Protein AF-A0A2X1RKE4-F1 (afdb_monomer_lite)

Foldseek 3Di:
DDDPVPCPVVVVVVCVVVVCVPPVVVVVVVVVVVVVCCVVVCVLVVLLVVQCVVQVVDDVSLLVSLLSSLLSQQQPPVDLVVSLVSSCVPSLVVCVVVPHDSVVVNVSNNVSSVCSCVDPPHPNVVVVVVVVVVVVD

Structure (mmCIF, N/CA/C/O backbone):
data_AF-A0A2X1RKE4-F1
#
_entry.id   AF-A0A2X1RKE4-F1
#
loop_
_atom_site.group_PDB
_atom_site.id
_atom_site.type_symbol
_atom_site.label_atom_id
_atom_site.label_alt_id
_atom_site.label_comp_id
_atom_site.label_asym_id
_atom_site.label_entity_id
_atom_site.label_seq_id
_atom_site.pdbx_PDB_ins_code
_at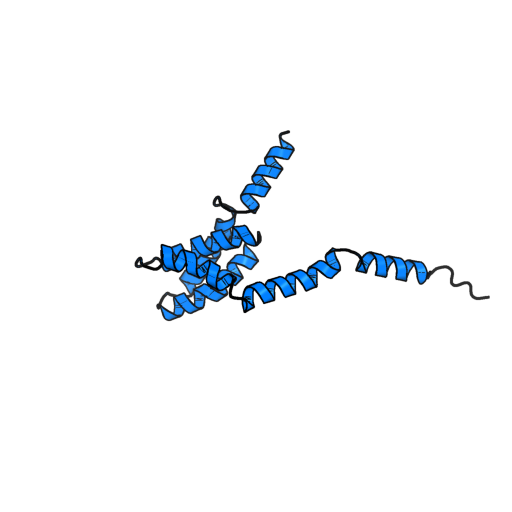om_site.Cartn_x
_atom_site.Cartn_y
_atom_site.Cartn_z
_atom_site.occupancy
_atom_site.B_iso_or_equiv
_atom_site.auth_seq_id
_atom_site.auth_comp_id
_atom_site.auth_asym_id
_atom_site.auth_atom_id
_atom_site.pdbx_PDB_model_num
ATOM 1 N N . MET A 1 1 ? 37.695 -33.183 -38.911 1.00 41.00 1 MET A N 1
ATOM 2 C CA . MET A 1 1 ? 37.524 -31.718 -38.986 1.00 41.00 1 MET A CA 1
ATOM 3 C C . MET A 1 1 ? 36.125 -31.409 -38.466 1.00 41.00 1 MET A C 1
ATOM 5 O O . MET A 1 1 ? 35.165 -31.557 -39.204 1.00 41.00 1 MET A O 1
ATOM 9 N N . LEU A 1 2 ? 36.00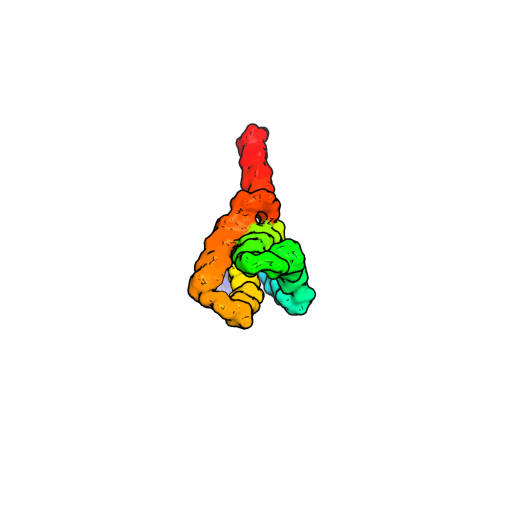0 -31.167 -37.156 1.00 46.75 2 LEU A N 1
ATOM 10 C CA . LEU A 1 2 ? 34.727 -30.919 -36.466 1.00 46.75 2 LEU A CA 1
ATOM 11 C C . LEU A 1 2 ? 34.406 -29.423 -36.562 1.00 46.75 2 LEU A C 1
ATOM 13 O O . LEU A 1 2 ? 34.987 -28.620 -35.839 1.00 46.75 2 LEU A O 1
ATOM 17 N N . HIS A 1 3 ? 33.524 -29.064 -37.490 1.00 53.84 3 HIS A N 1
ATOM 18 C CA . HIS A 1 3 ? 32.997 -27.712 -37.668 1.00 53.84 3 HIS A CA 1
ATOM 19 C C . HIS A 1 3 ? 31.690 -27.607 -36.861 1.00 53.84 3 HIS A C 1
ATOM 21 O O . HIS A 1 3 ? 30.627 -28.029 -37.313 1.00 53.84 3 HIS A O 1
ATOM 27 N N . LEU A 1 4 ? 31.786 -27.142 -35.611 1.00 50.31 4 LEU A N 1
ATOM 28 C CA . LEU A 1 4 ? 30.642 -26.816 -34.749 1.00 50.31 4 LEU A CA 1
ATOM 29 C C . LEU A 1 4 ? 30.201 -25.370 -35.028 1.00 50.31 4 LEU A C 1
ATOM 31 O O . LEU A 1 4 ? 30.387 -24.476 -34.212 1.00 50.31 4 LEU A O 1
ATOM 35 N N . ASP A 1 5 ? 29.602 -25.168 -36.197 1.00 55.16 5 ASP A N 1
ATOM 36 C CA . ASP A 1 5 ? 29.078 -23.884 -36.694 1.00 55.16 5 ASP A CA 1
ATOM 37 C C . ASP A 1 5 ? 27.638 -23.571 -36.239 1.00 55.16 5 ASP A C 1
ATOM 39 O O . ASP A 1 5 ? 26.941 -22.762 -36.845 1.00 55.16 5 ASP A O 1
ATOM 43 N N . PHE A 1 6 ? 27.152 -24.206 -35.167 1.00 57.00 6 PHE A N 1
ATOM 44 C CA . PHE A 1 6 ? 25.767 -24.019 -34.697 1.00 57.00 6 PHE A CA 1
ATOM 45 C C . PHE A 1 6 ? 25.639 -23.343 -33.329 1.00 57.00 6 PHE A C 1
ATOM 47 O O . PHE A 1 6 ? 24.581 -22.804 -33.017 1.00 57.00 6 PHE A O 1
ATOM 54 N N . PHE A 1 7 ? 26.704 -23.303 -32.525 1.00 55.97 7 PHE A N 1
ATOM 55 C CA . PHE A 1 7 ? 26.703 -22.640 -31.218 1.00 55.97 7 PHE A CA 1
ATOM 56 C C . PHE A 1 7 ? 27.731 -21.523 -31.216 1.00 55.97 7 PHE A C 1
ATOM 58 O O . PHE A 1 7 ? 28.821 -21.636 -30.657 1.00 55.97 7 PHE A O 1
ATOM 65 N N . ASN A 1 8 ? 27.377 -20.422 -31.871 1.00 58.56 8 ASN A N 1
ATOM 66 C CA . ASN A 1 8 ? 28.163 -19.206 -31.809 1.00 58.56 8 ASN A CA 1
ATOM 67 C C . ASN A 1 8 ? 28.020 -18.633 -30.387 1.00 58.56 8 ASN A C 1
ATOM 69 O O . ASN A 1 8 ? 27.094 -17.877 -30.092 1.00 58.56 8 ASN A O 1
ATOM 73 N N . ALA A 1 9 ? 28.906 -19.055 -29.479 1.00 62.34 9 ALA A N 1
ATOM 74 C CA . ALA A 1 9 ? 28.943 -18.605 -28.086 1.00 62.34 9 ALA A CA 1
ATOM 75 C C . ALA A 1 9 ? 28.978 -17.072 -27.985 1.00 62.34 9 ALA A C 1
ATOM 77 O O . ALA A 1 9 ? 28.457 -16.511 -27.028 1.00 62.34 9 ALA A O 1
ATOM 78 N N . GLN A 1 10 ? 29.499 -16.402 -29.018 1.00 65.06 10 GLN A N 1
ATOM 79 C CA . GLN A 1 10 ? 29.475 -14.954 -29.177 1.00 65.06 10 GLN A CA 1
ATOM 80 C C . GLN A 1 10 ? 28.049 -14.389 -29.277 1.00 65.06 10 GLN A C 1
ATOM 82 O O . GLN A 1 10 ? 27.746 -13.405 -28.614 1.00 65.06 10 GLN A O 1
ATOM 87 N N . ILE A 1 11 ? 27.161 -15.019 -30.058 1.00 68.38 11 ILE A N 1
ATOM 88 C CA . ILE A 1 11 ? 25.763 -14.586 -30.237 1.00 68.38 11 ILE A CA 1
ATOM 89 C C . ILE A 1 11 ? 24.952 -14.886 -28.974 1.00 68.38 11 ILE A C 1
ATOM 91 O O . ILE A 1 11 ? 24.157 -14.054 -28.548 1.00 68.38 11 ILE A O 1
ATOM 95 N N . LEU A 1 12 ? 25.187 -16.038 -28.336 1.00 66.38 12 LEU A N 1
ATOM 96 C CA . LEU A 1 12 ? 24.545 -16.383 -27.065 1.00 66.38 12 LEU A CA 1
ATOM 97 C C . LEU A 1 12 ? 24.990 -15.434 -25.941 1.00 66.38 12 LEU A C 1
ATOM 99 O O . LEU A 1 12 ? 24.152 -14.946 -25.191 1.00 66.38 12 LEU A O 1
ATOM 103 N N . ALA A 1 13 ? 26.287 -15.122 -25.858 1.00 65.12 13 ALA A N 1
ATOM 104 C CA . ALA A 1 13 ? 26.824 -14.147 -24.915 1.00 65.12 13 ALA A CA 1
ATOM 105 C C . ALA A 1 13 ? 26.321 -12.729 -25.218 1.00 65.12 13 ALA A C 1
ATOM 107 O O . ALA A 1 13 ? 25.952 -12.025 -24.290 1.00 65.12 13 ALA A O 1
ATOM 108 N N . GLN A 1 14 ? 26.216 -12.316 -26.486 1.00 63.12 14 GLN A N 1
ATOM 109 C CA . GLN A 1 14 ? 25.636 -11.018 -26.856 1.00 63.12 14 GLN A CA 1
ATOM 110 C C . GLN A 1 14 ? 24.141 -10.922 -26.552 1.00 63.12 14 GLN A C 1
ATOM 112 O O . GLN A 1 14 ? 23.697 -9.868 -26.112 1.00 63.12 14 GLN A O 1
ATOM 117 N N . GLN A 1 15 ? 23.365 -11.987 -26.760 1.00 64.88 15 GLN A N 1
ATOM 118 C CA . GLN A 1 15 ? 21.939 -12.038 -26.421 1.00 64.88 15 GLN A CA 1
ATOM 119 C C . GLN A 1 15 ? 21.720 -12.094 -24.905 1.00 64.88 15 GLN A C 1
ATOM 121 O O . GLN A 1 15 ? 20.807 -11.448 -24.405 1.00 64.88 15 GLN A O 1
ATOM 126 N N . LEU A 1 16 ? 22.579 -12.795 -24.159 1.00 64.19 16 LEU A N 1
ATOM 127 C CA . LEU A 1 16 ? 22.568 -12.792 -22.694 1.00 64.19 16 LEU A CA 1
ATOM 128 C C . LEU A 1 16 ? 22.992 -11.442 -22.119 1.00 64.19 16 LEU A C 1
ATOM 130 O O . LEU A 1 16 ? 22.361 -10.973 -21.181 1.00 64.19 16 LEU A O 1
ATOM 134 N N . VAL A 1 17 ? 24.015 -10.799 -22.685 1.00 66.31 17 VAL A N 1
ATOM 135 C CA . VAL A 1 17 ? 24.456 -9.461 -22.272 1.00 66.31 17 VAL A CA 1
ATOM 136 C C . VAL A 1 17 ? 23.416 -8.415 -22.661 1.00 66.31 17 VAL A C 1
ATOM 138 O O . VAL A 1 17 ? 23.046 -7.631 -21.808 1.00 66.31 17 VAL A O 1
ATOM 141 N N . SER A 1 18 ? 22.853 -8.449 -23.872 1.00 62.84 18 SER A N 1
ATOM 142 C CA . SER A 1 18 ? 21.766 -7.536 -24.285 1.00 62.84 18 SER A CA 1
ATOM 143 C C . SER A 1 18 ? 20.460 -7.800 -23.529 1.00 62.84 18 SER A C 1
ATOM 145 O O . SER A 1 18 ? 19.674 -6.887 -23.301 1.00 62.84 18 SER A O 1
ATOM 147 N N . GLY A 1 19 ? 20.222 -9.049 -23.121 1.00 59.56 19 GLY A N 1
ATOM 148 C CA . GLY A 1 19 ? 19.139 -9.423 -22.220 1.00 59.56 19 GLY A CA 1
ATOM 149 C C . GLY A 1 19 ? 19.376 -8.891 -20.808 1.00 59.56 19 GLY A C 1
ATOM 150 O O . GLY A 1 19 ? 18.464 -8.321 -20.226 1.00 59.56 19 GLY A O 1
ATOM 151 N N . ALA A 1 20 ? 20.596 -9.000 -20.277 1.00 59.06 20 ALA A N 1
ATOM 152 C CA . ALA A 1 20 ? 20.992 -8.444 -18.981 1.00 59.06 20 ALA A CA 1
ATOM 153 C C . ALA A 1 20 ? 21.042 -6.905 -18.967 1.00 59.06 20 ALA A C 1
ATOM 155 O O . ALA A 1 20 ? 20.785 -6.303 -17.928 1.00 59.06 20 ALA A O 1
ATOM 156 N N . ASP A 1 21 ? 21.297 -6.282 -20.118 1.00 56.06 21 ASP A N 1
ATOM 157 C CA . ASP A 1 21 ? 21.187 -4.837 -20.356 1.00 56.06 21 ASP A CA 1
ATOM 158 C C . ASP A 1 21 ? 19.721 -4.392 -20.541 1.00 56.06 21 ASP A C 1
ATOM 160 O O . ASP A 1 21 ? 19.415 -3.210 -20.709 1.00 56.06 21 ASP A O 1
ATOM 164 N N . SER A 1 22 ? 18.767 -5.332 -20.486 1.00 57.16 22 SER A N 1
ATOM 165 C CA . SER A 1 22 ? 17.352 -4.998 -20.424 1.00 57.16 22 SER A CA 1
ATOM 166 C C . SER A 1 22 ? 17.054 -4.350 -19.079 1.00 57.16 22 SER A C 1
ATOM 168 O O . SER A 1 22 ? 17.147 -4.980 -18.023 1.00 57.16 22 SER A O 1
ATOM 170 N N . PHE A 1 23 ? 16.610 -3.096 -19.132 1.00 59.62 23 PHE A N 1
ATOM 171 C CA . PHE A 1 23 ? 16.166 -2.288 -17.993 1.00 59.62 23 PHE A CA 1
ATOM 172 C C . PHE A 1 23 ? 15.255 -3.062 -17.016 1.00 59.62 23 PHE A C 1
ATOM 174 O O . PHE A 1 23 ? 15.274 -2.804 -15.817 1.00 59.62 23 PHE A O 1
ATOM 181 N N . SER A 1 24 ? 14.507 -4.062 -17.503 1.00 63.41 24 SER A N 1
ATOM 182 C CA . SER A 1 24 ? 13.646 -4.931 -16.689 1.00 63.41 24 SER A CA 1
ATOM 183 C C . SER A 1 24 ? 14.397 -5.813 -15.682 1.00 63.41 24 SER A C 1
ATOM 185 O O . SER A 1 24 ? 13.908 -6.002 -14.571 1.00 63.41 24 SER A O 1
ATOM 187 N N . LEU A 1 25 ? 15.577 -6.346 -16.025 1.00 66.62 25 LEU A N 1
ATOM 188 C CA . LEU A 1 25 ? 16.335 -7.242 -15.138 1.00 66.62 25 LEU A CA 1
ATOM 189 C C . LEU A 1 25 ? 17.002 -6.489 -13.981 1.00 66.62 25 LEU A C 1
ATOM 191 O O . LEU A 1 25 ? 17.060 -7.018 -12.874 1.00 66.62 25 LEU A O 1
ATOM 195 N N . MET A 1 26 ? 17.424 -5.238 -14.202 1.00 74.19 26 MET A N 1
ATOM 196 C CA . MET A 1 26 ? 17.843 -4.335 -13.121 1.00 74.19 26 MET A CA 1
ATOM 197 C C . MET A 1 26 ? 16.656 -3.722 -12.367 1.00 74.19 26 MET A C 1
ATOM 199 O O . MET A 1 26 ? 16.765 -3.470 -11.168 1.00 74.19 26 MET A O 1
ATOM 203 N N . ALA A 1 27 ?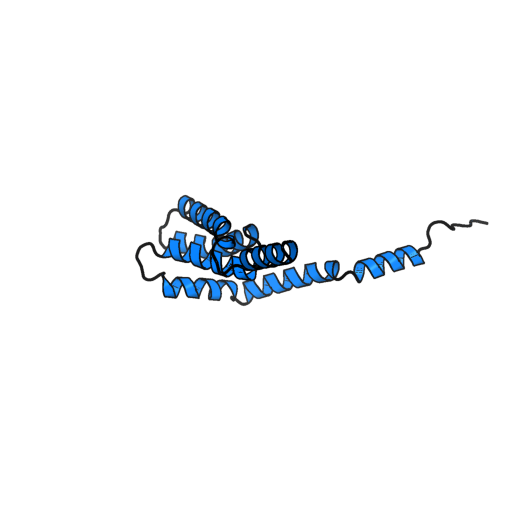 15.508 -3.515 -13.017 1.00 74.62 27 ALA A N 1
ATOM 204 C CA . ALA A 1 27 ? 14.333 -2.953 -12.357 1.00 74.62 27 ALA A CA 1
ATOM 205 C C . ALA A 1 27 ? 13.851 -3.825 -11.188 1.00 74.62 27 ALA A C 1
ATOM 207 O O . ALA A 1 27 ? 13.509 -3.281 -10.146 1.00 74.62 27 ALA A O 1
ATOM 208 N N . ILE A 1 28 ? 13.873 -5.156 -11.314 1.00 80.31 28 ILE A N 1
ATOM 209 C CA . ILE A 1 28 ? 13.420 -6.079 -10.255 1.00 80.31 28 ILE A CA 1
ATOM 210 C C . ILE A 1 28 ? 14.160 -5.849 -8.917 1.00 80.31 28 ILE A C 1
ATOM 212 O O . ILE A 1 28 ? 13.491 -5.557 -7.923 1.00 80.31 28 ILE A O 1
ATOM 216 N N . PRO A 1 29 ? 15.505 -5.932 -8.839 1.00 81.25 29 PRO A N 1
ATOM 217 C CA . PRO A 1 29 ? 16.223 -5.690 -7.590 1.00 81.25 29 PRO A CA 1
ATOM 218 C C . PRO A 1 29 ? 16.089 -4.245 -7.094 1.00 81.25 29 PRO A C 1
ATOM 220 O O . PRO A 1 29 ? 15.979 -4.043 -5.887 1.00 81.25 29 PRO A O 1
ATOM 223 N N . PHE A 1 30 ? 16.030 -3.245 -7.984 1.00 78.88 30 PHE A N 1
ATOM 224 C CA . PHE A 1 30 ? 15.788 -1.857 -7.572 1.00 78.88 30 PHE A CA 1
ATOM 225 C C . PHE A 1 30 ? 14.383 -1.645 -6.990 1.00 78.88 30 PHE A C 1
ATOM 227 O O . PHE A 1 30 ? 14.250 -0.917 -6.010 1.00 78.88 30 PHE A O 1
ATOM 234 N N . PHE A 1 31 ? 13.348 -2.301 -7.524 1.00 75.50 31 PHE A N 1
ATOM 235 C CA . PHE A 1 31 ? 11.990 -2.261 -6.970 1.00 75.50 31 PHE A CA 1
ATOM 236 C C . PHE A 1 31 ? 11.908 -2.943 -5.605 1.00 75.50 31 PHE A C 1
ATOM 238 O O . PHE A 1 31 ? 11.253 -2.415 -4.709 1.00 75.50 31 PHE A O 1
ATOM 245 N N . ILE A 1 32 ? 12.595 -4.075 -5.423 1.00 81.94 32 ILE A N 1
ATOM 246 C CA . ILE A 1 32 ? 12.678 -4.753 -4.121 1.00 81.94 32 ILE A CA 1
ATOM 247 C C . ILE A 1 32 ? 13.389 -3.850 -3.109 1.00 81.94 32 ILE A C 1
ATOM 249 O O . ILE A 1 32 ? 12.857 -3.608 -2.032 1.00 81.94 32 ILE A O 1
ATOM 253 N N . LEU A 1 33 ? 14.541 -3.278 -3.475 1.00 82.69 33 LEU A N 1
ATOM 254 C CA . LEU A 1 33 ? 15.287 -2.359 -2.614 1.00 82.69 33 LEU A CA 1
ATOM 255 C C . LEU A 1 33 ? 14.464 -1.110 -2.261 1.00 82.69 33 LEU A C 1
ATOM 257 O O . LEU A 1 33 ? 14.431 -0.701 -1.104 1.00 82.69 33 LEU A O 1
ATOM 261 N N . ALA A 1 34 ? 13.777 -0.515 -3.239 1.00 77.75 34 ALA A N 1
ATOM 262 C CA . ALA A 1 34 ? 12.892 0.623 -3.017 1.00 77.75 34 ALA A CA 1
ATOM 263 C C . ALA A 1 34 ? 11.721 0.257 -2.092 1.00 77.75 34 ALA A C 1
ATOM 265 O O . ALA A 1 34 ? 11.392 1.036 -1.201 1.00 77.75 34 ALA A O 1
ATOM 266 N N . GLY A 1 35 ? 11.137 -0.935 -2.256 1.00 68.69 35 GLY A N 1
ATOM 267 C CA . GLY A 1 35 ? 10.102 -1.469 -1.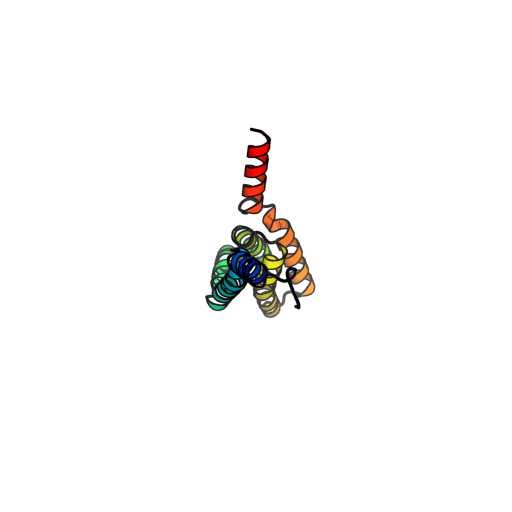371 1.00 68.69 35 GLY A CA 1
ATOM 268 C C . GLY A 1 35 ? 10.596 -1.648 0.065 1.00 68.69 35 GLY A C 1
ATOM 269 O O . GLY A 1 35 ? 9.937 -1.191 1.002 1.00 68.69 35 GLY A O 1
ATOM 270 N N . GLU A 1 36 ? 11.790 -2.219 0.239 1.00 76.75 36 GLU A N 1
ATOM 271 C CA . GLU A 1 36 ? 12.430 -2.393 1.545 1.00 76.75 36 GLU A CA 1
ATOM 272 C C . GLU A 1 36 ? 12.712 -1.034 2.203 1.00 76.75 36 GLU A C 1
ATOM 274 O O . GLU A 1 36 ? 12.349 -0.825 3.356 1.00 76.75 36 GLU A O 1
ATOM 279 N N . ILE A 1 37 ? 13.248 -0.059 1.455 1.00 79.12 37 ILE A N 1
ATOM 280 C CA . ILE A 1 37 ? 13.473 1.318 1.929 1.00 79.12 37 ILE A CA 1
ATOM 281 C C . ILE A 1 37 ? 12.151 1.996 2.318 1.00 79.12 37 ILE A C 1
ATOM 283 O O . ILE A 1 37 ? 12.102 2.731 3.303 1.00 79.12 37 ILE A O 1
ATOM 287 N N . MET A 1 38 ? 11.059 1.757 1.590 1.00 72.44 38 MET A N 1
ATOM 288 C CA . MET A 1 38 ? 9.746 2.332 1.907 1.00 72.44 38 MET A CA 1
ATOM 289 C C . MET A 1 38 ? 9.132 1.733 3.183 1.00 72.44 38 MET A C 1
ATOM 291 O O . MET A 1 38 ? 8.360 2.405 3.885 1.00 72.44 38 MET A O 1
ATOM 295 N N . ASN A 1 39 ? 9.470 0.476 3.482 1.00 70.06 39 ASN A N 1
ATOM 296 C CA . ASN A 1 39 ? 9.032 -0.247 4.670 1.00 70.06 39 ASN A CA 1
ATOM 297 C C . ASN A 1 39 ? 9.897 0.095 5.903 1.00 70.06 39 ASN A C 1
ATOM 299 O O . ASN A 1 39 ? 9.366 0.567 6.912 1.00 70.06 39 ASN A O 1
ATOM 303 N N . GLU A 1 40 ? 11.223 -0.048 5.799 1.00 71.31 40 GLU A N 1
ATOM 304 C CA . GLU A 1 40 ? 12.227 0.280 6.831 1.00 71.31 40 GLU A CA 1
ATOM 305 C C . GLU A 1 40 ? 12.284 1.785 7.123 1.00 71.31 40 GLU A C 1
ATOM 307 O O . GLU A 1 40 ? 12.285 2.209 8.279 1.00 71.31 40 GLU A O 1
ATOM 312 N N . GLY A 1 41 ? 12.229 2.624 6.085 1.00 70.62 41 GLY A N 1
ATOM 313 C CA . GLY A 1 41 ? 12.253 4.085 6.201 1.00 70.62 41 GLY A CA 1
ATOM 314 C C . GLY A 1 41 ? 11.009 4.681 6.867 1.00 70.62 41 GLY A C 1
ATOM 315 O O . GLY A 1 41 ? 10.923 5.896 7.059 1.00 70.62 41 GLY A O 1
ATOM 316 N N . GLY A 1 42 ? 10.017 3.854 7.215 1.00 71.81 42 GLY A N 1
ATOM 317 C CA . GLY A 1 42 ? 8.813 4.275 7.928 1.00 71.81 42 GLY A CA 1
ATOM 318 C C . GLY A 1 42 ? 7.914 5.209 7.117 1.00 71.81 42 GLY A C 1
ATOM 319 O O . GLY A 1 42 ? 6.997 5.815 7.675 1.00 71.81 42 GLY A O 1
ATOM 320 N N . LEU A 1 43 ? 8.148 5.325 5.809 1.00 73.00 43 LEU A N 1
ATOM 321 C CA . LEU A 1 43 ? 7.385 6.184 4.909 1.00 73.00 43 LEU A CA 1
ATOM 322 C C . LEU A 1 43 ? 5.937 5.692 4.820 1.00 73.00 43 LEU A C 1
ATOM 324 O O . LEU A 1 43 ? 5.001 6.465 5.010 1.00 73.00 43 LEU A O 1
ATOM 328 N N . SER A 1 44 ? 5.771 4.374 4.709 1.00 70.50 44 SER A N 1
ATOM 329 C CA . SER A 1 44 ? 4.474 3.698 4.778 1.00 70.50 44 SER A CA 1
ATOM 330 C C . SER A 1 44 ? 3.733 3.981 6.098 1.00 70.50 44 SER A C 1
ATOM 332 O O . SER A 1 44 ? 2.537 4.267 6.089 1.00 70.50 44 SER A O 1
ATOM 334 N N . LYS A 1 45 ? 4.443 4.016 7.238 1.00 73.56 45 LYS A N 1
ATOM 335 C CA . LYS A 1 45 ? 3.851 4.387 8.539 1.00 73.56 45 LYS A CA 1
ATOM 336 C C . LYS A 1 45 ? 3.440 5.859 8.580 1.00 73.56 45 LYS A C 1
ATOM 338 O O . LYS A 1 45 ? 2.340 6.158 9.028 1.00 73.56 45 LYS A O 1
ATOM 343 N N . ARG A 1 46 ? 4.283 6.777 8.087 1.00 77.06 46 ARG A N 1
ATOM 344 C CA . ARG A 1 46 ? 3.980 8.222 8.027 1.00 77.06 46 ARG A CA 1
ATOM 345 C C . ARG A 1 46 ? 2.764 8.529 7.153 1.00 77.06 46 ARG A C 1
ATOM 347 O O . ARG A 1 46 ? 1.976 9.401 7.510 1.00 77.06 46 ARG A O 1
ATOM 354 N N . ILE A 1 47 ? 2.596 7.800 6.050 1.00 75.56 47 ILE A N 1
ATOM 355 C CA . ILE A 1 47 ? 1.432 7.930 5.166 1.00 75.56 47 ILE A CA 1
ATOM 356 C C . ILE A 1 47 ? 0.140 7.545 5.892 1.00 75.56 47 ILE A C 1
ATOM 358 O O . ILE A 1 47 ? -0.863 8.228 5.724 1.00 75.56 47 ILE A O 1
ATOM 362 N N . ILE A 1 48 ? 0.162 6.506 6.731 1.00 76.50 48 ILE A N 1
ATOM 363 C CA . ILE A 1 48 ? -1.001 6.070 7.527 1.00 76.50 48 ILE A CA 1
ATOM 364 C C . ILE A 1 48 ? -1.236 6.985 8.746 1.00 76.50 48 ILE A C 1
ATOM 366 O O . ILE A 1 48 ? -2.370 7.164 9.199 1.00 76.50 48 ILE A O 1
ATOM 370 N N . ASP A 1 49 ? -0.184 7.626 9.253 1.00 78.50 49 ASP A N 1
ATOM 371 C CA . ASP A 1 49 ? -0.252 8.556 10.385 1.00 78.50 49 ASP A CA 1
ATOM 372 C C . ASP A 1 49 ? -1.054 9.834 10.054 1.00 78.50 49 ASP A C 1
ATOM 374 O O . ASP A 1 49 ? -1.741 10.388 10.913 1.00 78.50 49 ASP A O 1
ATOM 378 N N . LEU A 1 50 ? -1.033 10.278 8.790 1.00 78.94 50 LEU A N 1
ATOM 379 C CA . LEU A 1 50 ? -1.831 11.407 8.289 1.00 78.94 50 LEU A CA 1
ATOM 380 C C . LEU A 1 50 ? -3.352 11.200 8.460 1.00 78.94 50 LEU A C 1
ATOM 382 O O . LEU A 1 50 ? -3.983 11.988 9.173 1.00 78.94 50 LEU A O 1
ATOM 386 N N . PRO A 1 51 ? -3.975 10.160 7.868 1.00 78.06 51 PRO A N 1
ATOM 387 C CA . PRO A 1 51 ? -5.394 9.889 8.051 1.00 78.06 51 PRO A CA 1
ATOM 388 C C . PRO A 1 51 ? -5.733 9.529 9.500 1.00 78.06 51 PRO A C 1
ATOM 390 O O . PRO A 1 51 ? -6.811 9.904 9.966 1.00 78.06 51 PRO A O 1
ATOM 393 N N . MET A 1 52 ? -4.819 8.897 10.254 1.00 77.31 52 MET A N 1
ATOM 394 C CA . MET A 1 52 ? -5.001 8.707 11.699 1.00 77.31 52 MET A CA 1
ATOM 395 C C . MET A 1 52 ? -5.162 10.030 12.449 1.00 77.31 52 MET A C 1
ATOM 397 O O . MET A 1 52 ? -6.064 10.150 13.274 1.00 77.31 52 MET A O 1
ATOM 401 N N . LYS A 1 53 ? -4.345 11.048 12.166 1.00 77.62 53 LYS A N 1
ATOM 402 C CA . LYS A 1 53 ? -4.478 12.356 12.829 1.00 77.62 53 LYS A CA 1
ATOM 403 C C . LYS A 1 53 ? -5.742 13.097 12.403 1.00 77.62 53 LYS A C 1
ATOM 405 O O . LYS A 1 53 ? -6.386 13.722 13.245 1.00 77.62 53 LYS A O 1
ATOM 410 N N . LEU A 1 54 ? -6.126 12.978 11.131 1.00 72.75 54 LEU A N 1
ATOM 411 C CA . LEU A 1 54 ? -7.311 13.633 10.575 1.00 72.75 54 LEU A CA 1
ATOM 412 C C . LEU A 1 54 ? -8.630 13.031 11.085 1.00 72.75 54 LEU A C 1
ATOM 414 O O . LEU A 1 54 ? -9.548 13.775 11.422 1.00 72.75 54 LEU A O 1
ATOM 418 N N . VAL A 1 55 ? -8.742 11.697 11.147 1.00 73.75 55 VAL A N 1
ATOM 419 C CA . VAL A 1 55 ? -10.032 11.009 11.379 1.00 73.75 55 VAL A CA 1
ATOM 420 C C . VAL A 1 55 ? -10.006 10.041 12.570 1.00 73.75 55 VAL A C 1
ATOM 422 O O . VAL A 1 55 ? -11.059 9.614 13.046 1.00 73.75 55 VAL A O 1
ATOM 425 N N . GLY A 1 56 ? -8.834 9.742 13.136 1.00 67.56 56 GLY A N 1
ATOM 426 C CA . GLY A 1 56 ? -8.680 8.825 14.274 1.00 67.56 56 GLY A CA 1
ATOM 427 C C . GLY A 1 56 ? -9.291 9.322 15.590 1.00 67.56 56 GLY A C 1
ATOM 428 O O . GLY A 1 56 ? -9.610 8.511 16.453 1.00 67.56 56 GLY A O 1
ATOM 429 N N . HIS A 1 57 ? -9.546 10.629 15.731 1.00 65.44 57 HIS A N 1
ATOM 430 C CA . HIS A 1 57 ? -10.169 11.218 16.927 1.00 65.44 57 HIS A CA 1
ATOM 431 C C . HIS A 1 57 ? -11.684 10.946 17.053 1.00 65.44 57 HIS A C 1
ATOM 433 O O . HIS A 1 57 ? -12.282 11.232 18.092 1.00 65.44 57 HIS A O 1
ATOM 439 N N . LYS A 1 58 ? -12.343 10.407 16.017 1.00 60.66 58 LYS A N 1
ATOM 440 C CA . LYS A 1 58 ? -13.777 10.065 16.048 1.00 60.66 58 LYS A CA 1
ATOM 441 C C . LYS A 1 58 ? -13.974 8.602 16.470 1.00 60.66 58 LYS A C 1
ATOM 443 O O . LYS A 1 58 ? -13.293 7.708 15.972 1.00 60.66 58 LYS A O 1
ATOM 448 N N . ARG A 1 59 ? -14.955 8.318 17.341 1.00 49.91 59 ARG A N 1
ATOM 449 C CA . ARG A 1 59 ? -15.387 6.935 17.651 1.00 49.91 59 ARG A CA 1
ATOM 450 C C . ARG A 1 59 ? -15.858 6.250 16.359 1.00 49.91 59 ARG A C 1
ATOM 452 O O . ARG A 1 59 ? -16.794 6.729 15.732 1.00 49.91 59 ARG A O 1
ATOM 459 N N . GLY A 1 60 ? -15.187 5.166 15.957 1.00 64.31 60 GLY A N 1
ATOM 460 C CA . GLY A 1 60 ? -15.391 4.495 14.658 1.00 64.31 60 GLY A CA 1
ATOM 461 C C . GLY A 1 60 ? -14.433 4.940 13.540 1.00 64.31 60 GLY A C 1
ATOM 462 O O . GLY A 1 60 ? -14.469 4.386 12.444 1.00 64.31 60 GLY A O 1
ATOM 463 N N . GLY A 1 61 ? -13.545 5.902 13.811 1.00 69.00 61 GLY A N 1
ATOM 464 C CA . GLY A 1 61 ? -12.652 6.516 12.826 1.00 69.00 61 GLY A CA 1
ATOM 465 C C . GLY A 1 61 ? -11.647 5.558 12.190 1.00 69.00 61 GLY A C 1
ATOM 466 O O . GLY A 1 61 ? -11.272 5.768 11.044 1.00 69.00 61 GLY A O 1
ATOM 467 N N . LEU A 1 62 ? -11.280 4.462 12.864 1.00 73.38 62 LEU A N 1
ATOM 468 C CA . LEU A 1 62 ? -10.352 3.445 12.345 1.00 73.38 62 LEU A CA 1
ATOM 469 C C . LEU A 1 62 ? -10.785 2.862 10.989 1.00 73.38 62 LEU A C 1
ATOM 471 O O . LEU A 1 62 ? -9.931 2.546 10.164 1.00 73.38 62 LEU A O 1
ATOM 475 N N . GLY A 1 63 ? -12.092 2.774 10.720 1.00 74.75 63 GLY A N 1
ATOM 476 C CA . GLY A 1 63 ? -12.588 2.345 9.411 1.00 74.75 63 GLY A CA 1
ATOM 477 C C . GLY A 1 63 ? -12.376 3.388 8.310 1.00 74.75 63 GLY A C 1
ATOM 478 O O . GLY A 1 63 ? -11.930 3.055 7.217 1.00 74.75 63 GLY A O 1
ATOM 479 N N . PHE A 1 64 ? -12.612 4.666 8.615 1.00 77.12 64 PHE A N 1
ATOM 480 C CA . PHE A 1 64 ? -12.317 5.767 7.693 1.00 77.12 64 PHE A CA 1
ATOM 481 C C . PHE A 1 64 ? -10.818 5.935 7.460 1.00 77.12 64 PHE A C 1
ATOM 483 O O . PHE A 1 64 ? -10.401 6.221 6.341 1.00 77.12 64 PHE A O 1
ATOM 490 N N . VAL A 1 65 ? -10.004 5.706 8.493 1.00 81.31 65 VAL A N 1
ATOM 491 C CA . VAL A 1 65 ? -8.545 5.687 8.370 1.00 81.31 65 VAL A CA 1
ATOM 492 C C . VAL A 1 65 ? -8.120 4.600 7.388 1.00 81.31 65 VAL A C 1
ATOM 494 O O . VAL A 1 65 ? -7.287 4.882 6.536 1.00 81.31 65 VAL A O 1
ATOM 497 N N . ALA A 1 66 ? -8.712 3.402 7.443 1.00 82.56 66 ALA A N 1
ATOM 498 C CA . ALA A 1 66 ? -8.402 2.328 6.500 1.00 82.56 66 ALA A CA 1
ATOM 499 C C . ALA A 1 66 ? -8.721 2.715 5.046 1.00 82.56 66 ALA A C 1
ATOM 501 O O . ALA A 1 66 ? -7.886 2.509 4.171 1.00 82.56 66 ALA A O 1
ATOM 502 N N . ILE A 1 67 ? -9.881 3.335 4.803 1.00 82.62 67 ILE A N 1
ATOM 503 C CA . ILE A 1 67 ? -10.290 3.792 3.464 1.00 82.62 67 ILE A CA 1
ATOM 504 C C . ILE A 1 67 ? -9.354 4.889 2.948 1.00 82.62 67 ILE A C 1
ATOM 506 O O . ILE A 1 67 ? -8.830 4.781 1.844 1.00 82.62 67 ILE A O 1
ATOM 510 N N . LEU A 1 68 ? -9.085 5.918 3.754 1.00 82.50 68 LEU A N 1
ATOM 511 C CA . LEU A 1 68 ? -8.202 7.018 3.359 1.00 82.50 68 LEU A CA 1
ATOM 512 C C . LEU A 1 68 ? -6.758 6.556 3.152 1.00 82.50 68 LEU A C 1
ATOM 514 O O . LEU A 1 68 ? -6.111 6.976 2.198 1.00 82.50 68 LEU A O 1
ATOM 518 N N . SER A 1 69 ? -6.263 5.667 4.012 1.00 83.69 69 SER A N 1
ATOM 519 C CA . SER A 1 69 ? -4.928 5.077 3.864 1.00 83.69 69 SER A CA 1
ATOM 520 C C . SER A 1 69 ? -4.828 4.267 2.575 1.00 83.69 69 SER A C 1
ATOM 522 O O . SER A 1 69 ? -3.853 4.412 1.846 1.00 83.69 69 SER A O 1
ATOM 524 N N . ALA A 1 70 ? -5.850 3.461 2.264 1.00 83.12 70 ALA A N 1
ATOM 525 C CA . ALA A 1 70 ? -5.907 2.694 1.025 1.00 83.12 70 ALA A CA 1
ATOM 526 C C . ALA A 1 70 ? -5.934 3.607 -0.209 1.00 83.12 70 ALA A C 1
ATOM 528 O O . ALA A 1 70 ? -5.210 3.347 -1.162 1.00 83.12 70 ALA A O 1
ATOM 529 N N . MET A 1 71 ? -6.693 4.708 -0.176 1.00 81.69 71 MET A N 1
ATOM 530 C CA . MET A 1 71 ? -6.726 5.695 -1.264 1.00 81.69 71 MET A CA 1
ATOM 531 C C . MET A 1 71 ? -5.366 6.356 -1.509 1.00 81.69 71 MET A C 1
ATOM 533 O O . MET A 1 71 ? -4.940 6.473 -2.654 1.00 81.69 71 MET A O 1
ATOM 537 N N . ILE A 1 72 ? -4.677 6.774 -0.443 1.00 80.69 72 ILE A N 1
ATOM 538 C CA . ILE A 1 72 ? -3.360 7.417 -0.557 1.00 80.69 72 ILE A CA 1
ATOM 539 C C . ILE A 1 72 ? -2.300 6.411 -1.022 1.00 80.69 72 ILE A C 1
ATOM 541 O O . ILE A 1 72 ? -1.398 6.770 -1.768 1.00 80.69 72 ILE A O 1
ATOM 545 N N . MET A 1 73 ? -2.396 5.143 -0.619 1.00 79.00 73 MET A N 1
ATOM 546 C CA . MET A 1 73 ? -1.438 4.134 -1.071 1.00 79.00 73 MET A CA 1
ATOM 547 C C . MET A 1 73 ? -1.685 3.726 -2.534 1.00 79.00 73 MET A C 1
ATOM 549 O O . MET A 1 73 ? -0.742 3.667 -3.322 1.00 79.00 73 MET A O 1
ATOM 553 N N . ALA A 1 74 ? -2.957 3.599 -2.934 1.00 79.62 74 ALA A N 1
ATOM 554 C CA . ALA A 1 74 ? -3.364 3.355 -4.322 1.00 79.62 74 ALA A CA 1
ATOM 555 C C . ALA A 1 74 ? -2.905 4.453 -5.289 1.00 79.62 74 ALA A C 1
ATOM 557 O O . ALA A 1 74 ? -2.643 4.186 -6.464 1.00 79.62 74 ALA A O 1
ATOM 558 N N . SER A 1 75 ? -2.778 5.688 -4.806 1.00 75.75 75 SER A N 1
ATOM 559 C CA . SER A 1 75 ? -2.270 6.809 -5.591 1.00 75.75 75 SER A CA 1
ATOM 560 C C . SER A 1 75 ? -0.750 6.869 -5.704 1.00 75.75 75 SER A C 1
ATOM 562 O O . SER A 1 75 ? -0.254 7.681 -6.471 1.00 75.75 75 SER A O 1
ATOM 564 N N . LEU A 1 76 ? -0.008 6.026 -4.988 1.00 73.56 76 LEU A N 1
ATOM 565 C CA . LEU A 1 76 ? 1.454 5.954 -5.061 1.00 73.56 76 LEU A CA 1
ATOM 566 C C . LEU A 1 76 ? 1.928 4.699 -5.799 1.00 73.56 76 LEU A C 1
ATOM 568 O O . LEU A 1 76 ? 2.888 4.747 -6.559 1.00 73.56 76 LEU A O 1
ATOM 572 N N . SER A 1 77 ? 1.247 3.581 -5.564 1.00 72.19 77 SER A N 1
ATOM 573 C CA . SER A 1 77 ? 1.695 2.237 -5.939 1.00 72.19 77 SER A CA 1
ATOM 574 C C . SER A 1 77 ? 0.980 1.684 -7.176 1.00 72.19 77 SER A C 1
ATOM 576 O O . SER A 1 7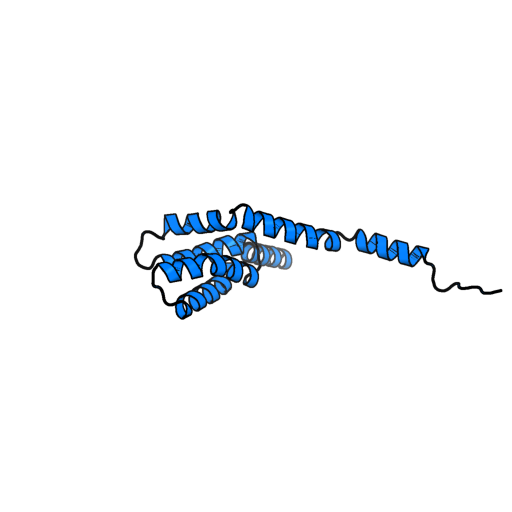7 ? 1.540 0.881 -7.919 1.00 72.19 77 SER A O 1
ATOM 578 N N . GLY A 1 78 ? -0.259 2.124 -7.439 1.00 65.75 78 GLY A N 1
ATOM 579 C CA . GLY A 1 78 ? -1.044 1.695 -8.602 1.00 65.75 78 GLY A CA 1
ATOM 580 C C . GLY A 1 78 ? -1.489 0.223 -8.582 1.00 65.75 78 GLY A C 1
ATOM 581 O O . GLY A 1 78 ? -2.126 -0.219 -9.538 1.00 65.75 78 GLY A O 1
ATOM 582 N N . SER A 1 79 ? -1.201 -0.535 -7.513 1.00 78.75 79 SER A N 1
ATOM 583 C CA . SER A 1 79 ? -1.514 -1.963 -7.383 1.00 78.75 79 SER A CA 1
ATOM 584 C C . SER A 1 79 ? -2.390 -2.236 -6.164 1.00 78.75 79 SER A C 1
ATOM 586 O O . SER A 1 79 ? -1.912 -2.358 -5.035 1.00 78.75 79 SER A O 1
ATOM 588 N N . ALA A 1 80 ? -3.686 -2.447 -6.412 1.00 78.38 80 ALA A N 1
ATOM 589 C CA . ALA A 1 80 ? -4.676 -2.672 -5.360 1.00 78.38 80 ALA A CA 1
ATOM 590 C C . ALA A 1 80 ? -4.291 -3.811 -4.396 1.00 78.38 80 ALA A C 1
ATOM 592 O O . ALA A 1 80 ? -4.471 -3.681 -3.188 1.00 78.38 80 ALA A O 1
ATOM 593 N N . VAL A 1 81 ? -3.728 -4.920 -4.891 1.00 79.62 81 VAL A N 1
ATOM 594 C CA . VAL A 1 81 ? -3.366 -6.080 -4.051 1.00 79.62 81 VAL A CA 1
ATOM 595 C C . VAL A 1 81 ? -2.177 -5.768 -3.140 1.00 79.62 81 VAL A C 1
ATOM 597 O O . VAL A 1 81 ? -2.225 -6.079 -1.948 1.00 79.62 81 VAL A O 1
ATOM 600 N N . ALA A 1 82 ? -1.133 -5.132 -3.680 1.00 80.81 82 ALA A N 1
ATOM 601 C CA . ALA A 1 82 ? 0.053 -4.760 -2.911 1.00 80.81 82 ALA A CA 1
ATOM 602 C C . ALA A 1 82 ? -0.292 -3.727 -1.826 1.00 80.81 82 ALA A C 1
ATOM 604 O O . ALA A 1 82 ? 0.110 -3.870 -0.670 1.00 80.81 82 ALA A O 1
ATOM 605 N N . ASP A 1 83 ? -1.128 -2.750 -2.172 1.00 81.88 83 ASP A N 1
ATOM 606 C CA . ASP A 1 83 ? -1.544 -1.681 -1.262 1.00 81.88 83 ASP A CA 1
ATOM 607 C C . ASP A 1 83 ? -2.411 -2.204 -0.128 1.00 81.88 83 ASP A C 1
ATOM 609 O O . ASP A 1 83 ? -2.202 -1.864 1.037 1.00 81.88 83 ASP A O 1
ATOM 613 N N . THR A 1 84 ? -3.346 -3.098 -0.452 1.00 84.06 84 THR A N 1
ATOM 614 C CA . THR A 1 84 ? -4.193 -3.745 0.552 1.00 84.06 84 THR A CA 1
ATOM 615 C C . THR A 1 84 ? -3.348 -4.543 1.540 1.00 84.06 84 THR A C 1
ATOM 617 O O . THR A 1 84 ? -3.591 -4.463 2.742 1.00 84.06 84 THR A O 1
ATOM 620 N N . ALA A 1 85 ? -2.336 -5.279 1.066 1.00 84.75 85 ALA A N 1
ATOM 621 C CA . ALA A 1 85 ? -1.438 -6.046 1.927 1.00 84.75 85 ALA A CA 1
ATOM 622 C C . ALA A 1 85 ? -0.610 -5.138 2.853 1.00 84.75 85 ALA A C 1
ATOM 624 O O . ALA A 1 85 ? -0.524 -5.406 4.053 1.00 84.75 85 ALA A O 1
ATOM 625 N N . ALA A 1 86 ? -0.064 -4.037 2.327 1.00 83.44 86 ALA A N 1
ATOM 626 C CA . ALA A 1 86 ? 0.712 -3.072 3.104 1.00 83.44 86 ALA A CA 1
ATOM 627 C C . ALA A 1 86 ? -0.140 -2.384 4.186 1.00 83.44 86 ALA A C 1
ATOM 629 O O . ALA A 1 86 ? 0.236 -2.335 5.359 1.00 83.44 86 ALA A O 1
ATOM 630 N N . VAL A 1 87 ? -1.330 -1.905 3.813 1.00 84.56 87 VAL A N 1
ATOM 631 C CA . VAL A 1 87 ? -2.281 -1.266 4.734 1.00 84.56 87 VAL A CA 1
ATOM 632 C C . VAL A 1 87 ? -2.777 -2.271 5.775 1.00 84.56 87 VAL A C 1
ATOM 634 O O . VAL A 1 87 ? -2.812 -1.951 6.963 1.00 84.56 87 VAL A O 1
ATOM 637 N N . ALA A 1 88 ? -3.098 -3.503 5.372 1.00 87.06 88 ALA A N 1
ATOM 638 C CA . ALA A 1 88 ? -3.515 -4.568 6.280 1.00 87.06 88 ALA A CA 1
ATOM 639 C C . ALA A 1 88 ? -2.429 -4.908 7.307 1.00 87.06 88 ALA A C 1
ATOM 641 O O . ALA A 1 88 ? -2.741 -5.005 8.495 1.00 87.06 88 ALA A O 1
ATOM 642 N N . ALA A 1 89 ? -1.165 -5.020 6.887 1.00 84.69 89 ALA A N 1
ATOM 643 C CA . ALA A 1 89 ? -0.041 -5.308 7.777 1.00 84.69 89 ALA A CA 1
ATOM 644 C C . ALA A 1 89 ? 0.130 -4.254 8.888 1.00 84.69 89 ALA A C 1
ATOM 646 O O . ALA A 1 89 ? 0.578 -4.585 9.985 1.00 84.69 89 ALA A O 1
ATOM 647 N N . MET A 1 90 ? -0.271 -3.003 8.638 1.00 82.00 90 MET A N 1
ATOM 648 C CA . MET A 1 90 ? -0.160 -1.906 9.606 1.00 82.00 90 MET A CA 1
ATOM 649 C C . MET A 1 90 ? -1.439 -1.684 10.428 1.00 82.00 90 MET A C 1
ATOM 651 O O . MET A 1 90 ? -1.368 -1.501 11.644 1.00 82.00 90 MET A O 1
ATOM 655 N N . LEU A 1 91 ? -2.618 -1.720 9.799 1.00 81.75 91 LEU A N 1
ATOM 656 C CA . LEU A 1 91 ? -3.898 -1.419 10.454 1.00 81.75 91 LEU A CA 1
ATOM 657 C C . LEU A 1 91 ? -4.506 -2.607 11.206 1.00 81.75 91 LEU A C 1
ATOM 659 O O . LEU A 1 91 ? -5.124 -2.389 12.246 1.00 81.75 91 LEU A O 1
ATOM 663 N N . LEU A 1 92 ? -4.324 -3.854 10.756 1.00 85.38 92 LEU A N 1
ATOM 664 C CA . LEU A 1 92 ? -4.836 -5.030 11.478 1.00 85.38 92 LEU A CA 1
ATOM 665 C C . LEU A 1 92 ? -4.292 -5.165 12.909 1.00 85.38 92 LEU A C 1
ATOM 667 O O . LEU A 1 92 ? -5.108 -5.358 13.816 1.00 85.38 92 LEU A O 1
ATOM 671 N N . PRO A 1 93 ? -2.971 -5.061 13.173 1.00 82.50 93 PRO A N 1
ATOM 672 C CA . PRO A 1 93 ? -2.470 -5.150 14.543 1.00 82.50 93 PRO A CA 1
ATOM 673 C C . PRO A 1 93 ? -2.984 -3.997 15.416 1.00 82.50 93 PRO A C 1
ATOM 675 O O . PRO A 1 93 ? -3.320 -4.219 16.576 1.00 82.50 93 PRO A O 1
ATOM 678 N N . MET A 1 94 ? -3.134 -2.795 14.856 1.00 78.19 94 MET A N 1
ATOM 679 C CA . MET A 1 94 ? -3.677 -1.631 15.565 1.00 78.19 94 MET A CA 1
ATOM 680 C C . MET A 1 94 ? -5.179 -1.765 15.874 1.00 78.19 94 MET A C 1
ATOM 682 O O . MET A 1 94 ? -5.642 -1.399 16.953 1.00 78.19 94 MET A O 1
ATOM 686 N N . MET A 1 95 ? -5.958 -2.331 14.950 1.00 80.00 95 MET A N 1
ATOM 687 C CA . MET A 1 95 ? -7.372 -2.652 15.165 1.00 80.00 95 MET A CA 1
ATOM 688 C C . MET A 1 95 ? -7.543 -3.755 16.219 1.00 80.00 95 MET A C 1
ATOM 690 O O . MET A 1 95 ? -8.457 -3.691 17.040 1.00 80.00 95 MET A O 1
ATOM 694 N N . LYS A 1 96 ? -6.629 -4.735 16.254 1.00 82.44 96 LYS A N 1
ATOM 695 C CA . LYS A 1 96 ? -6.609 -5.783 17.283 1.00 82.44 96 LYS A CA 1
ATOM 696 C C . LYS A 1 96 ? -6.378 -5.203 18.680 1.00 82.44 96 LYS A C 1
ATOM 698 O O . LYS A 1 96 ? -7.088 -5.581 19.608 1.00 82.44 96 LYS A O 1
ATOM 703 N N . THR A 1 97 ? -5.423 -4.284 18.847 1.00 78.56 97 THR A N 1
ATOM 704 C CA . THR A 1 97 ? -5.134 -3.671 20.159 1.00 78.56 97 THR A CA 1
ATOM 705 C C . THR A 1 97 ? -6.248 -2.749 20.649 1.00 78.56 97 THR A C 1
ATOM 707 O O . THR A 1 97 ? -6.442 -2.615 21.852 1.00 78.56 97 THR A O 1
ATOM 710 N N . THR A 1 98 ? -7.025 -2.161 19.738 1.00 75.50 98 THR A N 1
ATOM 711 C CA . THR A 1 98 ? -8.210 -1.347 20.064 1.00 75.50 98 THR A CA 1
ATOM 712 C C . THR A 1 98 ? -9.491 -2.164 20.273 1.00 75.50 98 THR A C 1
ATOM 714 O O . THR A 1 98 ? -10.543 -1.587 20.543 1.00 75.50 98 THR A O 1
ATOM 717 N N . GLY A 1 99 ? -9.423 -3.498 20.190 1.00 79.69 99 GLY A N 1
ATOM 718 C CA . GLY A 1 99 ? -10.551 -4.394 20.462 1.00 79.69 99 GLY A CA 1
ATOM 719 C C . GLY A 1 99 ? -11.527 -4.579 19.295 1.00 79.69 99 GLY A C 1
ATOM 720 O O . GLY A 1 99 ? -12.629 -5.087 19.503 1.00 79.69 99 GLY A O 1
ATOM 721 N N . TYR A 1 100 ? -11.157 -4.194 18.067 1.00 78.88 100 TYR A N 1
ATOM 722 C CA . TYR A 1 100 ? -11.980 -4.465 16.886 1.00 78.88 100 TYR A CA 1
ATOM 723 C C . TYR A 1 100 ? -11.878 -5.939 16.452 1.00 78.88 100 TYR A C 1
ATOM 725 O O . TYR A 1 100 ? -10.796 -6.533 16.489 1.00 78.88 100 TYR A O 1
ATOM 733 N N . PRO A 1 101 ? -12.984 -6.547 15.979 1.00 83.25 101 PRO A N 1
ATOM 734 C CA . PRO A 1 101 ? -12.965 -7.907 15.457 1.00 83.25 101 PRO A CA 1
ATOM 735 C C . PRO A 1 101 ? -12.183 -7.977 14.137 1.00 83.25 101 PRO A C 1
ATOM 737 O O . PRO A 1 101 ? -12.623 -7.445 13.115 1.00 83.25 101 PRO A O 1
ATOM 740 N N . ILE A 1 102 ? -11.062 -8.707 14.149 1.00 81.19 102 ILE A N 1
ATOM 741 C CA . ILE A 1 102 ? -10.145 -8.890 13.006 1.00 81.19 102 ILE A CA 1
ATOM 742 C C . ILE A 1 102 ? -10.872 -9.286 11.719 1.00 81.19 102 ILE A C 1
ATOM 744 O O . ILE A 1 102 ? -10.547 -8.767 10.659 1.00 81.19 102 ILE A O 1
ATOM 748 N N . HIS A 1 103 ? -11.878 -10.158 11.797 1.00 84.69 103 HIS A N 1
ATOM 749 C CA . HIS A 1 103 ? -12.613 -10.631 10.620 1.00 84.69 103 HIS A CA 1
ATOM 750 C C . HIS A 1 103 ? -13.355 -9.498 9.894 1.00 84.69 103 HIS A C 1
ATOM 752 O O . HIS A 1 103 ? -13.325 -9.430 8.667 1.00 84.69 103 HIS A O 1
ATOM 758 N N . ARG A 1 104 ? -13.978 -8.569 10.638 1.00 81.19 104 ARG A N 1
ATOM 759 C CA . ARG A 1 104 ? -14.625 -7.392 10.028 1.00 81.19 104 ARG A CA 1
ATOM 760 C C . ARG A 1 104 ? -13.595 -6.392 9.526 1.00 81.19 104 ARG A C 1
ATOM 762 O O . ARG A 1 104 ? -13.780 -5.829 8.455 1.00 81.19 104 ARG A O 1
ATOM 769 N N . SER A 1 105 ? -12.525 -6.182 10.284 1.00 84.06 105 SER A N 1
ATOM 770 C CA . SER A 1 105 ? -11.440 -5.273 9.915 1.00 84.06 105 SER A CA 1
ATOM 771 C C . SER A 1 105 ? -10.731 -5.703 8.630 1.00 84.06 105 SER A C 1
ATOM 773 O O . SER A 1 105 ? -10.522 -4.880 7.747 1.00 84.06 105 SER A O 1
ATOM 775 N N . ALA A 1 106 ? -10.425 -6.992 8.486 1.00 85.06 106 ALA A N 1
ATOM 776 C CA . ALA A 1 106 ? -9.819 -7.548 7.280 1.00 85.06 106 ALA A CA 1
ATOM 777 C C . ALA A 1 106 ? -10.746 -7.409 6.066 1.00 85.06 106 ALA A C 1
ATOM 779 O O . ALA A 1 106 ? -10.299 -6.981 5.005 1.00 85.06 106 ALA A O 1
ATOM 780 N N . GLY A 1 107 ? -12.044 -7.694 6.237 1.00 85.12 107 GLY A N 1
ATOM 781 C CA . GLY A 1 107 ? -13.042 -7.490 5.186 1.00 85.12 107 GLY A CA 1
ATOM 782 C C . GLY A 1 107 ? -13.161 -6.025 4.759 1.00 85.12 107 GLY A C 1
ATOM 783 O O . GLY A 1 107 ? -13.212 -5.745 3.566 1.00 85.12 107 GLY A O 1
ATOM 784 N N . LEU A 1 108 ? -13.141 -5.093 5.718 1.00 86.44 108 LEU A N 1
ATOM 785 C CA . LEU A 1 108 ? -13.187 -3.654 5.453 1.00 86.44 108 LEU A CA 1
ATOM 786 C C . LEU A 1 108 ? -11.942 -3.160 4.704 1.00 86.44 108 LEU A C 1
ATOM 788 O O . LEU A 1 108 ? -12.065 -2.372 3.775 1.00 86.44 108 LEU A O 1
ATOM 792 N N . ILE A 1 109 ? -10.749 -3.613 5.097 1.00 85.88 109 ILE A N 1
ATOM 793 C CA . ILE A 1 109 ? -9.498 -3.240 4.423 1.00 85.88 109 ILE A CA 1
ATOM 794 C C . ILE A 1 109 ? -9.465 -3.833 3.008 1.00 85.88 109 ILE A C 1
ATOM 796 O O . ILE A 1 109 ? -9.091 -3.137 2.069 1.00 85.88 109 ILE A O 1
ATOM 800 N N . GLY A 1 110 ? -9.925 -5.077 2.838 1.00 85.06 110 GLY A N 1
ATOM 801 C CA . GLY A 1 110 ? -10.026 -5.733 1.534 1.00 85.06 110 GLY A CA 1
ATOM 802 C C . GLY A 1 110 ? -10.945 -4.997 0.559 1.00 85.06 110 GLY A C 1
ATOM 803 O O . GLY A 1 110 ? -10.560 -4.733 -0.576 1.00 85.06 110 GLY A O 1
ATOM 804 N N . THR A 1 111 ? -12.143 -4.605 0.998 1.00 84.44 111 THR A N 1
ATOM 805 C CA . THR A 1 111 ? -13.062 -3.827 0.153 1.00 84.44 111 THR A CA 1
ATOM 806 C C . THR A 1 111 ? -12.570 -2.401 -0.080 1.00 84.44 111 THR A C 1
ATOM 808 O O . THR A 1 111 ? -12.699 -1.891 -1.193 1.00 84.44 111 THR A O 1
ATOM 811 N N . ALA A 1 112 ? -11.947 -1.773 0.921 1.00 82.69 112 ALA A N 1
ATOM 812 C CA . ALA A 1 112 ? -11.338 -0.454 0.779 1.00 82.69 112 ALA A CA 1
ATOM 813 C C . ALA A 1 112 ? -10.211 -0.440 -0.263 1.00 82.69 112 ALA A C 1
ATOM 815 O O . ALA A 1 112 ? -10.149 0.483 -1.068 1.00 82.69 112 ALA A O 1
ATOM 816 N N . GLY A 1 113 ? -9.362 -1.469 -0.293 1.00 81.81 113 GLY A N 1
ATOM 817 C CA . GLY A 1 113 ? -8.280 -1.592 -1.269 1.00 81.81 113 GLY A CA 1
ATOM 818 C C . GLY A 1 113 ? -8.760 -1.770 -2.711 1.00 81.81 113 GLY A C 1
ATOM 819 O O . GLY A 1 113 ? -8.136 -1.251 -3.631 1.00 81.81 113 GLY A O 1
ATOM 820 N N . ILE A 1 114 ? -9.905 -2.431 -2.918 1.00 82.19 114 ILE A N 1
ATOM 821 C CA . ILE A 1 114 ? -10.529 -2.577 -4.247 1.00 82.19 114 ILE A CA 1
ATOM 822 C C . ILE A 1 114 ? -11.177 -1.264 -4.710 1.00 82.19 114 ILE A C 1
ATOM 824 O O . ILE A 1 114 ? -11.142 -0.942 -5.895 1.00 82.19 114 ILE A O 1
ATOM 828 N N . ILE A 1 115 ? -11.774 -0.501 -3.790 1.00 81.88 115 ILE A N 1
ATOM 829 C CA . ILE A 1 115 ? -12.451 0.770 -4.095 1.00 81.88 115 ILE A CA 1
ATOM 830 C C . ILE A 1 115 ? -11.454 1.932 -4.239 1.00 81.88 115 ILE A C 1
ATOM 832 O O . ILE A 1 115 ? -11.704 2.867 -4.998 1.00 81.88 115 ILE A O 1
ATOM 836 N N . ALA A 1 116 ? -10.319 1.887 -3.541 1.00 76.81 116 ALA A N 1
ATOM 837 C CA . ALA A 1 116 ? -9.321 2.956 -3.506 1.00 76.81 116 ALA A CA 1
ATOM 838 C C . ALA A 1 116 ? -8.833 3.448 -4.890 1.00 76.81 116 ALA A C 1
ATOM 840 O O . ALA A 1 116 ? -8.747 4.663 -5.067 1.00 76.81 116 ALA A O 1
ATOM 841 N N . PRO A 1 117 ? -8.589 2.583 -5.897 1.00 70.44 117 PRO A N 1
ATOM 842 C CA . PRO A 1 117 ? -8.242 3.006 -7.255 1.00 70.44 117 PRO A CA 1
ATOM 843 C C . PRO A 1 117 ? -9.335 3.808 -7.972 1.00 70.44 117 PRO A C 1
ATOM 845 O O . PRO A 1 117 ? -9.018 4.556 -8.892 1.00 70.44 117 PRO A O 1
ATOM 848 N N . ILE A 1 118 ? -10.605 3.652 -7.584 1.00 72.62 118 ILE A N 1
ATOM 849 C CA . ILE A 1 118 ? -11.764 4.253 -8.265 1.00 72.62 118 ILE A CA 1
ATOM 850 C C . ILE A 1 118 ? -12.003 5.696 -7.793 1.00 72.62 118 ILE A C 1
ATOM 852 O O . ILE A 1 118 ? -12.532 6.514 -8.543 1.00 72.62 118 ILE A O 1
ATOM 856 N N . ILE A 1 119 ? -11.627 6.026 -6.555 1.00 68.88 119 ILE A N 1
ATOM 857 C CA . ILE A 1 119 ? -11.894 7.341 -5.963 1.00 68.88 119 ILE A CA 1
ATOM 858 C C . ILE A 1 119 ? -10.812 8.348 -6.418 1.00 68.88 119 ILE A C 1
ATOM 860 O O . ILE A 1 119 ? -9.626 8.038 -6.305 1.00 68.88 119 ILE A O 1
ATOM 864 N N . PRO A 1 120 ? -11.179 9.559 -6.897 1.00 52.56 120 PRO A N 1
ATOM 865 C CA . PRO A 1 120 ? -10.227 10.576 -7.356 1.00 52.56 120 PRO A CA 1
ATOM 866 C C . PRO A 1 120 ? -9.554 11.210 -6.131 1.00 52.56 120 PRO A C 1
ATOM 868 O O . PRO A 1 120 ? -10.150 12.058 -5.463 1.00 52.56 120 PRO A O 1
ATOM 871 N N . PRO A 1 121 ? -8.394 10.675 -5.715 1.00 59.94 121 PRO A N 1
ATOM 872 C CA . PRO A 1 121 ? -7.085 11.066 -6.238 1.00 59.94 121 PRO A CA 1
ATOM 873 C C . PRO A 1 121 ? -6.145 9.854 -6.429 1.00 59.94 121 PRO A C 1
ATOM 875 O O . PRO A 1 121 ? -5.273 9.625 -5.596 1.00 59.94 121 PRO A O 1
ATOM 878 N N . SER A 1 122 ? -6.297 9.074 -7.507 1.00 61.91 122 SER A N 1
ATOM 879 C CA . SER A 1 122 ? -5.489 7.869 -7.775 1.00 61.91 122 SER A CA 1
ATOM 880 C C . SER A 1 122 ? -4.785 7.926 -9.148 1.00 61.91 122 SER A C 1
ATOM 882 O O . SER A 1 122 ? -5.350 8.414 -10.130 1.00 61.91 122 SER A O 1
ATOM 884 N N . ILE A 1 123 ? -3.549 7.404 -9.238 1.00 62.41 123 ILE A N 1
ATOM 885 C CA . ILE A 1 123 ? -2.817 7.213 -10.512 1.00 62.41 123 ILE A CA 1
ATOM 886 C C . ILE A 1 123 ? -3.674 6.473 -11.552 1.00 62.41 123 ILE A C 1
ATOM 888 O O . ILE A 1 123 ? -3.772 6.972 -12.672 1.00 62.41 123 ILE A O 1
ATOM 892 N N . PRO A 1 124 ? -4.326 5.333 -11.235 1.00 59.28 124 PRO A N 1
ATOM 893 C CA . PRO A 1 124 ? -5.134 4.622 -12.221 1.00 59.28 124 PRO A CA 1
ATOM 894 C C . PRO A 1 124 ? -6.303 5.449 -12.768 1.00 59.28 124 PRO A C 1
ATOM 896 O O . PRO A 1 124 ? -6.586 5.337 -13.956 1.00 59.28 124 PRO A O 1
ATOM 899 N N . PHE A 1 125 ? -6.937 6.327 -11.978 1.00 63.94 125 PHE A N 1
ATOM 900 C CA . PHE A 1 125 ? -7.981 7.222 -12.494 1.00 63.94 125 PHE A CA 1
ATOM 901 C C . PHE A 1 125 ? -7.416 8.243 -13.497 1.00 63.94 125 PHE A C 1
ATOM 903 O O . PHE A 1 125 ? -8.009 8.466 -14.550 1.00 63.94 125 PHE A O 1
ATOM 910 N N . ILE A 1 126 ? -6.237 8.814 -13.218 1.00 63.91 126 ILE A N 1
ATOM 911 C CA . ILE A 1 126 ? -5.555 9.754 -14.127 1.00 63.91 126 ILE A CA 1
ATOM 912 C C . ILE A 1 126 ? -5.099 9.043 -15.405 1.00 63.91 126 ILE A C 1
ATOM 914 O O . ILE A 1 126 ? -5.283 9.573 -16.497 1.00 63.91 126 ILE A O 1
ATOM 918 N N . VAL A 1 127 ? -4.526 7.843 -15.291 1.00 64.06 127 VAL A N 1
ATOM 919 C CA . VAL A 1 127 ? -4.065 7.053 -16.442 1.00 64.06 127 VAL A CA 1
ATOM 920 C C . VAL A 1 127 ? -5.244 6.603 -17.299 1.00 64.06 127 VAL A C 1
ATOM 922 O O . VAL A 1 127 ? -5.174 6.727 -18.518 1.00 64.06 127 VAL A O 1
ATOM 925 N N . PHE A 1 128 ? -6.344 6.150 -16.691 1.00 64.44 128 PHE A N 1
ATOM 926 C CA . PHE A 1 128 ? -7.558 5.790 -17.422 1.00 64.44 128 PHE A CA 1
ATOM 927 C C . PHE A 1 128 ? -8.142 7.007 -18.142 1.00 64.44 128 PHE A C 1
ATOM 929 O O . PHE A 1 128 ? -8.443 6.926 -19.327 1.00 64.44 128 PHE A O 1
ATOM 936 N N . TRP A 1 129 ? -8.219 8.160 -17.470 1.00 58.84 129 TRP A N 1
ATOM 937 C CA . TRP A 1 129 ? -8.686 9.403 -18.081 1.00 58.84 129 TRP A CA 1
ATOM 938 C C . TRP A 1 129 ? -7.776 9.872 -19.223 1.00 58.84 129 TRP A C 1
ATOM 940 O O . TRP A 1 129 ? -8.270 10.214 -20.290 1.00 58.84 129 TRP A O 1
ATOM 950 N N . CYS A 1 130 ? -6.454 9.843 -19.039 1.00 60.03 130 CYS A N 1
ATOM 951 C CA . CYS A 1 130 ? -5.477 10.265 -20.045 1.00 60.03 130 CYS A CA 1
ATOM 952 C C . CYS A 1 130 ? -5.452 9.326 -21.261 1.00 60.03 130 CYS A C 1
ATOM 954 O O . CYS A 1 130 ? -5.451 9.784 -22.401 1.00 60.03 130 CYS A O 1
ATOM 956 N N . CYS A 1 131 ? -5.495 8.010 -21.037 1.00 58.09 131 CYS A N 1
ATOM 957 C CA . CYS A 1 131 ? -5.548 7.022 -22.113 1.00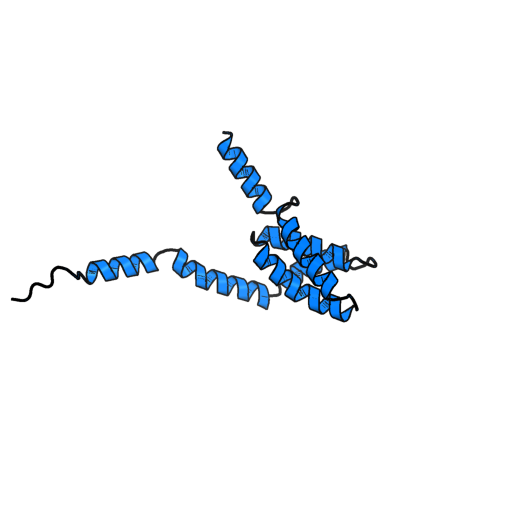 58.09 131 CYS A CA 1
ATOM 958 C C . CYS A 1 131 ? -6.883 7.103 -22.871 1.00 58.09 131 CYS A C 1
ATOM 960 O O . CYS A 1 131 ? -6.892 7.086 -24.099 1.00 58.09 131 CYS A O 1
ATOM 962 N N . GLN A 1 132 ? -7.996 7.309 -22.159 1.00 53.81 132 GLN A N 1
ATOM 963 C CA . GLN A 1 132 ? -9.298 7.576 -22.771 1.00 53.81 132 GLN A CA 1
ATOM 964 C C . GLN A 1 132 ? -9.291 8.873 -23.599 1.00 53.81 132 GLN A C 1
ATOM 966 O O . GLN A 1 132 ? -9.897 8.909 -24.667 1.00 53.81 132 GLN A O 1
ATOM 971 N N . TRP A 1 133 ? -8.592 9.920 -23.145 1.00 44.94 133 TRP A N 1
ATOM 972 C CA . TRP A 1 133 ? -8.455 11.190 -23.869 1.00 44.94 133 TRP A CA 1
ATOM 973 C C . TRP A 1 133 ? -7.611 11.046 -25.144 1.00 44.94 133 TRP A C 1
ATOM 975 O O . TRP A 1 133 ? -7.965 11.606 -26.171 1.00 44.94 133 TRP A O 1
ATOM 985 N N . CYS A 1 134 ? -6.547 10.240 -25.100 1.00 54.34 134 CYS A N 1
ATOM 986 C CA . CYS A 1 134 ? -5.660 9.959 -26.236 1.00 54.34 134 CYS A CA 1
ATOM 987 C C . CYS A 1 134 ? -6.273 9.002 -27.281 1.00 54.34 134 CYS A C 1
ATOM 989 O O . CYS A 1 134 ? -5.783 8.907 -28.394 1.00 54.34 134 CYS A O 1
ATOM 991 N N . ILE A 1 135 ? -7.329 8.260 -26.930 1.00 57.56 135 ILE A N 1
ATOM 992 C CA . ILE A 1 135 ? -8.088 7.420 -27.876 1.00 57.56 135 ILE A CA 1
ATOM 993 C C . ILE A 1 135 ? -9.188 8.227 -28.588 1.00 57.56 135 ILE A C 1
ATOM 995 O O . ILE A 1 135 ? -9.621 7.857 -29.678 1.00 57.56 135 ILE A O 1
ATOM 999 N N . TYR A 1 136 ? -9.658 9.317 -27.975 1.00 49.06 136 TYR A N 1
ATOM 1000 C CA . TYR A 1 136 ? -10.698 10.192 -28.526 1.00 49.06 136 TYR A CA 1
ATOM 1001 C C . TYR A 1 136 ? -10.154 11.385 -29.336 1.00 49.06 136 TYR A C 1
ATOM 1003 O O . TYR A 1 136 ? -10.954 12.156 -29.868 1.00 49.06 136 TYR A O 1
ATOM 1011 N N . HIS A 1 137 ? -8.830 11.528 -29.439 1.00 41.31 137 HIS A N 1
ATOM 1012 C CA . HIS A 1 137 ? -8.114 12.571 -30.179 1.00 41.31 137 HIS A CA 1
ATOM 1013 C C . HIS A 1 137 ? -7.006 11.962 -31.037 1.00 41.31 137 HIS A C 1
ATOM 1015 O O . HIS A 1 137 ? -6.740 12.537 -32.117 1.00 41.31 137 HIS A O 1
#

Radius of gyration: 22.42 Å; chains: 1; bounding box: 53×45×59 Å

InterPro domains:
  IPR004681 TRAP transporter large membrane protein DctM [PTHR33362] (5-128)
  IPR010656 TRAP C4-dicarboxylate transport system permease DctM subunit [PF06808] (9-129)

Organism: Haemophilus influenzae (NCBI:txid727)

pLDDT: mean 71.77, std 10.98, range [41.0, 87.06]

Secondary structure (DSSP, 8-state):
----TT--HHHHHHHHHHHHTSHHHHHHHHHHHHHHHHHHTSHHHHHHHHHHHHHTTSTTHHHHHHHHHHHHHHHHH--HHHHHHHHHHHHHHHHHHTT--HHHHHHHHHHHHHHTTTSSS-HHHHHHHHHHHHH--

Sequence (137 aa):
MLHLDFFNAQILAQQLVSGADSFSLMAIPFFILAGEIMNEGGLSKRIIDLPMKLVGHKRGGLGFVAILSAMIMASLSGSAVADTAAVAAMLLPMMKTTGYPIHRSAGLIGTAGIIAPIIPPSIPFIVFWCCQWCIYH